Protein 1YB3 (pdb70)

Nearest PDB structures (foldseek):
  1yb3-assembly1_A  TM=1.006E+00  e=1.148E-32  Pyrococcus furiosus
  7q05-assembly1_E  TM=2.983E-01  e=1.785E+00  Comamonas sp.
  1vao-assembly1_A  TM=3.800E-01  e=8.082E+00  Penicillium simplicissimum

Sequence (163 aa):
LKEVHELLNRIWGDIFELREELKEELKGFTVEEVSEVFNAYLYIDGKWEEKYPHPAFAVKPGGEVGATPQGFYFVFAFPKEELSKEFIEDVIRAFEKLFIYGAENFLEDFYNFEHPISGDEVWDRIVNSDEEINFEVDLGFDKEEVKREIKRFIELARRYNLL

InterPro domains:
  IPR024505 Protein of unknown function DUF3201 [PF11447] (8-156)
  IPR045864 Class II Aminoacyl-tRNA synthetase/Biotinyl protein ligase (BPL) and lipoyl protein ligase (LPL) [G3DSA:3.30.930.10] (1-167)

Structure (mmCIF, N/CA/C/O backbone):
data_1YB3
#
_entry.id   1YB3
#
_cell.length_a   109.134
_cell.length_b   44.388
_cell.length_c   55.326
_cell.angle_alpha   90.00
_cell.angle_beta   118.82
_cell.angle_gamma   90.00
#
_symmetry.space_group_name_H-M   'C 1 2 1'
#
loop_
_entity.id
_entity.type
_entity.pdbx_description
1 polymer 'hypothetical protein'
2 non-polymer 'UNKNOWN ATOM OR ION'
3 water water
#
loop_
_atom_site.group_PDB
_atom_site.id
_atom_site.type_symbol
_atom_site.label_atom_id
_atom_site.label_alt_id
_atom_site.label_comp_id
_atom_site.label_asym_id
_atom_site.label_entity_id
_atom_site.label_seq_id
_atom_site.pdbx_PDB_ins_code
_atom_site.Cartn_x
_atom_site.Cartn_y
_atom_site.Cartn_z
_atom_site.occupancy
_atom_site.B_iso_or_equiv
_atom_site.auth_seq_id
_atom_site.auth_comp_id
_atom_site.auth_asym_id
_atom_site.auth_atom_id
_atom_site.pdbx_PDB_model_num
ATOM 9 N N . LEU A 1 11 ? 59.256 10.652 -4.249 1.00 65.00 3 LEU A N 1
ATOM 10 C CA . LEU A 1 11 ? 59.453 11.990 -4.822 1.00 59.60 3 LEU A CA 1
ATOM 11 C C . LEU A 1 11 ? 58.472 12.328 -5.951 1.00 56.70 3 LEU A C 1
ATOM 12 O O . LEU A 1 11 ? 57.902 13.420 -5.970 1.00 54.29 3 LEU A O 1
ATOM 17 N N . LYS A 1 12 ? 58.287 11.393 -6.884 1.00 54.19 4 LYS A N 1
ATOM 18 C CA . LYS A 1 12 ? 57.350 11.571 -7.998 1.00 52.75 4 LYS A CA 1
ATOM 19 C C . LYS A 1 12 ? 55.917 11.763 -7.482 1.00 51.59 4 LYS A C 1
ATOM 20 O O . LYS A 1 12 ? 55.192 12.644 -7.953 1.00 50.74 4 LYS A O 1
ATOM 23 N N . GLU A 1 13 ? 55.534 10.952 -6.496 1.00 49.66 5 GLU A N 1
ATOM 24 C CA . GLU A 1 13 ? 54.210 11.033 -5.875 1.00 48.74 5 GLU A CA 1
ATOM 25 C C . GLU A 1 13 ? 54.018 12.315 -5.052 1.00 45.95 5 GLU A C 1
ATOM 26 O O . GLU A 1 13 ? 52.948 12.926 -5.098 1.00 45.11 5 GLU A O 1
ATOM 28 N N . VAL A 1 14 ? 55.057 12.719 -4.317 1.00 42.05 6 VAL A N 1
ATOM 29 C CA . VAL A 1 14 ? 55.019 13.922 -3.469 1.00 38.98 6 VAL A CA 1
ATOM 30 C C . VAL A 1 14 ? 54.971 15.229 -4.291 1.00 37.54 6 VAL A C 1
ATOM 31 O O . VAL A 1 14 ? 54.250 16.180 -3.938 1.00 37.16 6 VAL A O 1
ATOM 35 N N . HIS A 1 15 ? 55.753 15.263 -5.369 1.00 30.78 7 HIS A N 1
ATOM 36 C CA . HIS A 1 15 ? 55.718 16.349 -6.347 1.00 29.89 7 HIS A CA 1
ATOM 37 C C . HIS A 1 15 ? 54.308 16.506 -6.939 1.00 27.72 7 HIS A C 1
ATOM 38 O O . HIS A 1 15 ? 53.783 17.622 -7.002 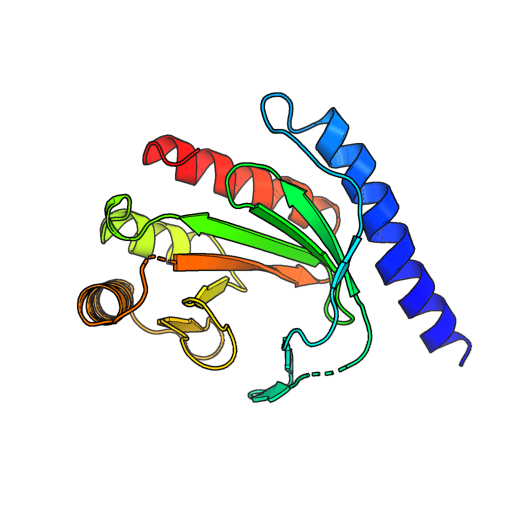1.00 26.33 7 HIS A O 1
ATOM 45 N N . GLU A 1 16 ? 53.704 15.388 -7.351 1.00 27.51 8 GLU A N 1
ATOM 46 C CA . GLU A 1 16 ? 52.328 15.364 -7.859 1.00 33.22 8 GLU A CA 1
ATOM 47 C C . GLU A 1 16 ? 51.298 15.874 -6.837 1.00 33.10 8 GLU A C 1
ATOM 48 O O . GLU A 1 16 ? 50.403 16.666 -7.181 1.00 28.61 8 GLU A O 1
ATOM 54 N N . LEU A 1 17 ? 51.442 15.449 -5.582 1.00 32.10 9 LEU A N 1
ATOM 55 C CA . LEU A 1 17 ? 50.524 15.879 -4.521 1.00 34.78 9 LEU A CA 1
ATOM 56 C C . LEU A 1 17 ? 50.633 17.387 -4.236 1.00 29.52 9 LEU A C 1
ATOM 57 O O . LEU A 1 17 ? 49.613 18.084 -4.096 1.00 25.68 9 LEU A O 1
ATOM 62 N N . LEU A 1 18 ? 51.861 17.903 -4.185 1.00 26.22 10 LEU A N 1
ATOM 63 C CA . LEU A 1 18 ? 52.084 19.339 -4.021 1.00 23.18 10 LEU A CA 1
ATOM 64 C C . LEU A 1 18 ? 51.530 20.175 -5.187 1.00 21.82 10 LEU A C 1
ATOM 65 O O . LEU A 1 18 ? 50.964 21.260 -4.971 1.00 20.57 10 LEU A O 1
ATOM 70 N N . ASN A 1 19 ? 51.697 19.683 -6.412 1.00 19.36 11 ASN A N 1
ATOM 71 C CA . ASN A 1 19 ? 51.096 20.346 -7.578 1.00 18.53 11 ASN A CA 1
ATOM 72 C C . ASN A 1 19 ? 49.564 20.323 -7.516 1.00 20.84 11 ASN A C 1
ATOM 73 O O . ASN A 1 19 ? 48.904 21.271 -7.973 1.00 19.54 11 ASN A O 1
ATOM 78 N N . ARG A 1 20 ? 49.020 19.247 -6.961 1.00 22.82 12 ARG A N 1
ATOM 79 C CA . ARG A 1 20 ? 47.562 19.111 -6.775 1.00 24.55 12 ARG A CA 1
ATOM 80 C C . ARG A 1 20 ? 47.020 20.106 -5.754 1.00 22.75 12 ARG A C 1
ATOM 81 O O . ARG A 1 20 ? 46.019 20.774 -6.021 1.00 22.78 12 ARG A O 1
ATOM 89 N N . ILE A 1 21 ? 47.675 20.216 -4.599 1.00 21.59 13 ILE A N 1
ATOM 90 C CA . ILE A 1 21 ? 47.258 21.161 -3.541 1.00 22.37 13 ILE A CA 1
ATOM 91 C C . ILE A 1 21 ? 47.210 22.600 -4.079 1.00 23.51 13 ILE A C 1
ATOM 92 O O . ILE A 1 21 ? 46.172 23.289 -3.993 1.00 22.17 13 ILE A O 1
ATOM 97 N N . TRP A 1 22 ? 48.323 23.058 -4.660 1.00 24.06 14 TRP A N 1
ATOM 98 C CA . TRP A 1 22 ? 48.370 24.426 -5.144 1.00 23.30 14 TRP A CA 1
ATOM 99 C C . TRP A 1 22 ? 47.538 24.651 -6.413 1.00 23.87 14 TRP A C 1
ATOM 100 O O . TRP A 1 22 ? 46.788 25.631 -6.485 1.00 23.00 14 TRP A O 1
ATOM 111 N N . GLY A 1 23 ? 47.619 23.728 -7.381 1.00 21.63 15 GLY A N 1
ATOM 112 C CA . GLY A 1 23 ? 46.857 23.827 -8.637 1.00 23.63 15 GLY A CA 1
ATOM 113 C C . GLY A 1 23 ? 45.355 23.855 -8.382 1.00 21.46 15 GLY A C 1
ATOM 114 O O . GLY A 1 23 ? 44.634 24.666 -8.968 1.00 23.29 15 GLY A O 1
ATOM 115 N N . ASP A 1 24 ? 44.900 23.000 -7.473 1.00 19.77 16 ASP A N 1
ATOM 116 C CA . ASP A 1 24 ? 43.476 22.936 -7.136 1.00 21.24 16 ASP A CA 1
ATOM 117 C C . ASP A 1 24 ? 42.958 24.241 -6.518 1.00 20.55 16 ASP A C 1
ATOM 118 O O . ASP A 1 24 ? 41.805 24.623 -6.783 1.00 18.85 16 ASP A O 1
ATOM 123 N N . ILE A 1 25 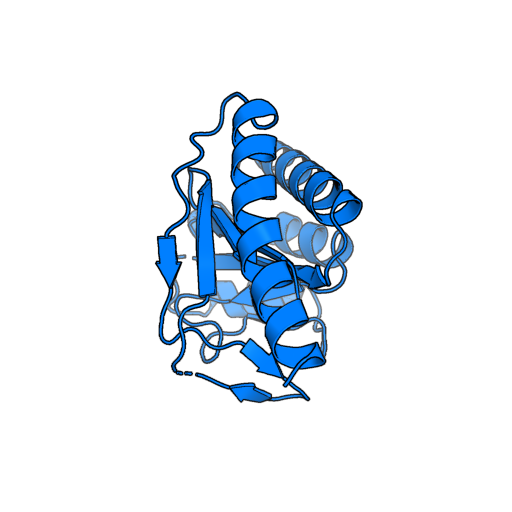? 43.753 24.891 -5.665 1.00 19.48 17 ILE A N 1
ATOM 124 C CA . ILE A 1 25 ? 43.299 26.149 -5.049 1.00 20.39 17 ILE A CA 1
ATOM 125 C C . ILE A 1 25 ? 43.339 27.338 -6.013 1.00 23.77 17 ILE A C 1
ATOM 126 O O . ILE A 1 25 ? 42.436 28.198 -6.004 1.00 22.15 17 ILE A O 1
ATOM 131 N N . PHE A 1 26 ? 44.356 27.392 -6.872 1.00 22.22 18 PHE A N 1
ATOM 132 C CA . PHE A 1 26 ? 44.354 28.444 -7.884 1.00 25.54 18 PHE A CA 1
ATOM 133 C C . PHE A 1 26 ? 43.098 28.298 -8.763 1.00 24.86 18 PHE A C 1
ATOM 134 O O . PHE A 1 26 ? 42.420 29.292 -9.065 1.00 25.10 18 PHE A O 1
ATOM 142 N N . GLU A 1 27 ? 42.758 27.055 -9.102 1.00 24.21 19 GLU A N 1
ATOM 143 C CA . GLU A 1 27 ? 41.584 26.751 -9.932 1.00 27.13 19 GLU A CA 1
ATOM 144 C C . GLU A 1 27 ? 40.289 27.104 -9.196 1.00 24.86 19 GLU A C 1
ATOM 145 O O . GLU A 1 27 ? 39.392 27.765 -9.758 1.00 25.36 19 GLU A O 1
ATOM 151 N N . LEU A 1 28 ? 40.198 26.670 -7.940 1.00 20.49 20 LEU A N 1
ATOM 152 C CA . LEU A 1 28 ? 38.979 26.876 -7.148 1.00 19.49 20 LEU A CA 1
ATOM 153 C C . LEU A 1 28 ? 38.734 28.354 -6.875 1.00 17.36 20 LEU A C 1
ATOM 154 O O . LEU A 1 28 ? 37.556 28.792 -6.844 1.00 19.41 20 LEU A O 1
ATOM 159 N N . ARG A 1 29 ? 39.808 29.126 -6.670 1.00 18.47 21 ARG A N 1
ATOM 160 C CA . ARG A 1 29 ? 39.692 30.568 -6.455 1.00 18.39 21 ARG A CA 1
ATOM 161 C C . ARG A 1 29 ? 38.999 31.227 -7.640 1.00 20.69 21 ARG A C 1
ATOM 162 O O . ARG A 1 29 ? 38.053 32.020 -7.457 1.00 19.84 21 ARG A O 1
ATOM 170 N N . GLU A 1 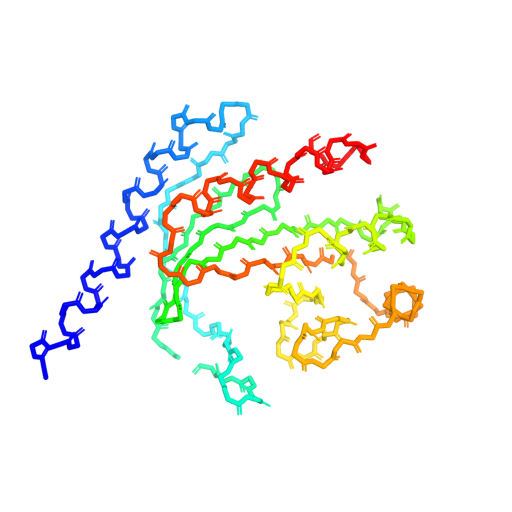30 ? 39.435 30.900 -8.855 1.00 21.71 22 GLU A N 1
ATOM 171 C CA . GLU A 1 30 ? 38.812 31.526 -10.032 1.00 23.46 22 GLU A CA 1
ATOM 172 C C . GLU A 1 30 ? 37.351 31.086 -10.184 1.00 23.87 22 GLU A C 1
ATOM 173 O O . GLU A 1 30 ? 36.466 31.903 -10.541 1.00 24.74 22 GLU A O 1
ATOM 184 N N . GLU A 1 31 ? 37.084 29.826 -9.863 1.00 20.62 23 GLU A N 1
ATOM 185 C CA . GLU A 1 31 ? 35.729 29.277 -9.956 1.00 23.10 23 GLU A CA 1
ATOM 186 C C . GLU A 1 31 ? 34.790 29.957 -8.961 1.00 22.81 23 GLU A C 1
ATOM 187 O O . GLU A 1 31 ? 33.691 30.396 -9.333 1.00 22.56 23 GLU A O 1
ATOM 193 N N . LEU A 1 32 ? 35.218 30.070 -7.705 1.00 19.60 24 LEU A N 1
ATOM 194 C CA . LEU A 1 32 ? 34.341 30.704 -6.700 1.00 18.46 24 LEU A CA 1
ATOM 195 C C . LEU A 1 32 ? 34.227 32.222 -6.89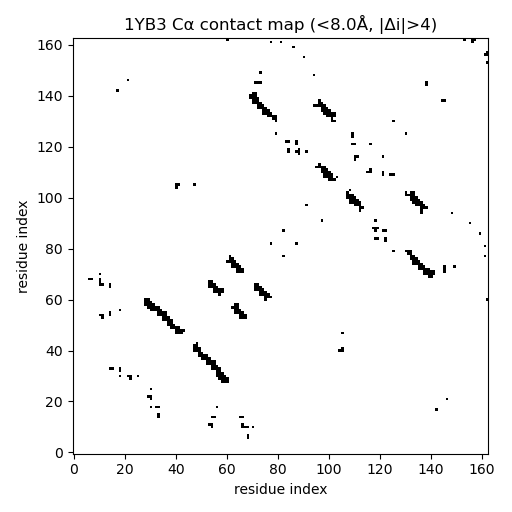5 1.00 18.76 24 LEU A C 1
ATOM 196 O O . LEU A 1 32 ? 33.204 32.825 -6.525 1.00 21.50 24 LEU A O 1
ATOM 201 N N . LYS A 1 33 ? 35.250 32.834 -7.491 1.00 19.32 25 LYS A N 1
ATOM 202 C CA . LYS A 1 33 ? 35.208 34.248 -7.840 1.00 23.19 25 LYS A CA 1
ATOM 203 C C . LYS A 1 33 ? 34.038 34.447 -8.806 1.00 23.26 25 LYS A C 1
ATOM 204 O O . LYS A 1 33 ? 33.221 35.361 -8.636 1.00 21.61 25 LYS A O 1
ATOM 210 N N . GLU A 1 34 ? 33.943 33.560 -9.796 1.00 21.48 26 GLU A N 1
ATOM 211 C CA . GLU A 1 34 ? 32.847 33.615 -10.773 1.00 27.28 26 GLU A CA 1
ATOM 212 C C . GLU A 1 34 ? 31.491 33.255 -10.161 1.00 25.70 26 GLU A C 1
ATOM 213 O O . GLU A 1 34 ? 30.487 33.917 -10.430 1.00 26.49 26 GLU A O 1
ATOM 219 N N . GLU A 1 35 ? 31.466 32.227 -9.317 1.00 23.15 27 GLU A N 1
ATOM 220 C CA . GLU A 1 35 ? 30.217 31.641 -8.859 1.00 21.68 27 GLU A CA 1
ATOM 221 C C . GLU A 1 35 ? 29.578 32.332 -7.640 1.00 23.03 27 GLU A C 1
ATOM 222 O O . GLU A 1 35 ? 28.350 32.480 -7.574 1.00 24.46 27 GLU A O 1
ATOM 228 N N . LEU A 1 36 ? 30.407 32.732 -6.678 1.00 20.25 28 LEU A N 1
ATOM 229 C CA . LEU A 1 36 ? 29.939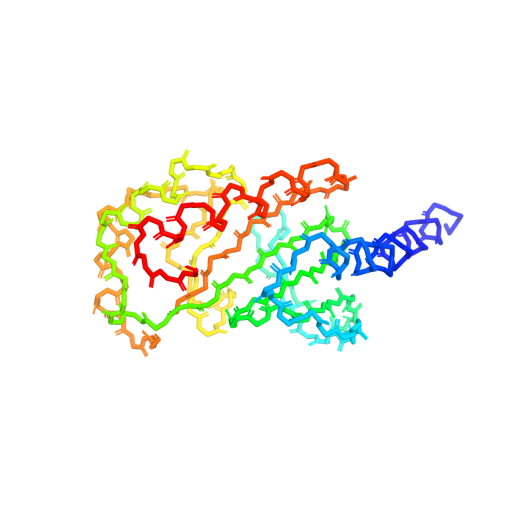 33.364 -5.430 1.00 17.72 28 LEU A CA 1
ATOM 230 C C . LEU A 1 36 ? 29.718 34.862 -5.621 1.00 20.70 28 LEU A C 1
ATOM 231 O O . LEU A 1 36 ? 30.293 35.714 -4.920 1.00 18.32 28 LEU A O 1
ATOM 236 N N . LYS A 1 37 ? 28.866 35.193 -6.586 1.00 19.10 29 LYS A N 1
ATOM 237 C CA . LYS A 1 37 ? 28.591 36.591 -6.855 1.00 20.93 29 LYS A CA 1
ATOM 238 C C . LYS A 1 37 ? 27.884 37.178 -5.632 1.00 17.07 29 LYS A C 1
ATOM 239 O O . LYS A 1 37 ? 27.034 36.521 -5.035 1.00 17.90 29 LYS A O 1
ATOM 245 N N . GLY A 1 38 ? 28.272 38.401 -5.250 1.00 18.27 30 GLY A N 1
ATOM 246 C CA . GLY A 1 38 ? 27.768 39.041 -4.036 1.00 17.38 30 GLY A CA 1
ATOM 247 C C . GLY A 1 38 ? 28.717 38.868 -2.877 1.00 19.89 30 GLY A C 1
ATOM 248 O O . GLY A 1 38 ? 28.560 39.500 -1.836 1.00 19.57 30 GLY A O 1
ATOM 249 N N . PHE A 1 39 ? 29.710 37.988 -3.062 1.00 16.51 31 PHE A N 1
ATOM 250 C CA . PHE A 1 39 ? 30.768 37.824 -2.066 1.00 15.77 31 PHE A CA 1
ATOM 251 C C . PHE A 1 39 ? 32.098 38.307 -2.626 1.00 16.88 31 PHE A C 1
ATOM 252 O O . PHE A 1 39 ? 32.421 38.046 -3.785 1.00 16.87 31 PHE A O 1
ATOM 260 N N . THR A 1 40 ? 32.863 39.024 -1.812 1.00 16.98 32 THR A N 1
ATOM 261 C CA . THR A 1 40 ? 34.183 39.478 -2.235 1.00 17.35 32 THR A CA 1
ATOM 262 C C . THR A 1 40 ? 35.196 38.352 -2.057 1.00 17.99 32 THR A C 1
ATOM 263 O O . THR A 1 40 ? 35.458 37.918 -0.931 1.00 17.90 32 THR A O 1
ATOM 267 N N . VAL A 1 41 ? 35.737 37.885 -3.172 1.00 16.13 33 VAL A N 1
ATOM 268 C CA . VAL A 1 41 ? 36.642 36.711 -3.158 1.00 17.39 33 VAL A CA 1
ATOM 269 C C . VAL A 1 41 ? 38.042 37.223 -3.456 1.00 18.41 33 VAL A C 1
ATOM 270 O O . VAL A 1 41 ? 38.299 37.735 -4.543 1.00 19.44 33 VAL A O 1
ATOM 274 N N . GLU A 1 42 ? 38.939 37.082 -2.490 1.00 18.73 34 GLU A N 1
ATOM 275 C CA . GLU A 1 42 ? 40.269 37.668 -2.612 1.00 19.19 34 GLU A CA 1
ATOM 276 C C . GLU A 1 42 ? 41.228 36.696 -3.306 1.00 21.56 34 GLU A C 1
ATOM 277 O O . GLU A 1 42 ? 40.850 35.581 -3.640 1.00 19.75 34 GLU A O 1
ATOM 283 N N . GLU A 1 43 ? 42.474 37.136 -3.518 1.00 21.22 35 GLU A N 1
ATOM 284 C CA . GLU A 1 43 ? 43.477 36.296 -4.179 1.00 23.62 35 GLU A CA 1
ATOM 285 C C . GLU A 1 43 ? 44.051 35.246 -3.233 1.00 21.54 35 GLU A C 1
ATOM 286 O O . GLU A 1 43 ? 44.027 35.402 -2.020 1.00 20.07 35 GLU A O 1
ATOM 296 N N . VAL A 1 44 ? 44.612 34.192 -3.808 1.00 21.50 36 VAL A N 1
ATOM 297 C CA . VAL A 1 44 ? 45.271 33.153 -3.028 1.00 19.81 36 VAL A CA 1
ATOM 298 C C . VAL A 1 44 ? 46.510 33.735 -2.350 1.00 22.86 36 VAL A C 1
ATOM 299 O O . VAL A 1 44 ? 47.271 34.482 -2.978 1.00 24.45 36 VAL A O 1
ATOM 303 N N . SER A 1 45 ? 46.683 33.412 -1.073 1.00 20.90 37 SER A N 1
ATOM 304 C CA . SER A 1 45 ? 47.890 33.789 -0.355 1.00 24.51 37 SER A CA 1
ATOM 305 C C . SER A 1 45 ? 48.440 32.567 0.381 1.00 25.33 37 SER A C 1
ATOM 306 O O . SER A 1 45 ? 47.821 31.495 0.376 1.00 23.75 37 SER A O 1
ATOM 309 N N . GLU A 1 46 ? 49.614 32.714 0.991 1.00 24.38 38 GLU A N 1
ATOM 310 C CA . GLU A 1 46 ? 50.236 31.595 1.686 1.00 25.35 38 GLU A CA 1
ATOM 311 C C . GLU A 1 46 ? 50.102 31.749 3.186 1.00 25.73 38 GLU A C 1
ATOM 312 O O . GLU A 1 46 ? 50.415 32.803 3.746 1.00 27.97 38 GLU A O 1
ATOM 318 N N . VAL A 1 47 ? 49.607 30.705 3.831 1.00 20.80 39 VAL A N 1
ATOM 319 C CA . VAL A 1 47 ? 49.408 30.707 5.259 1.00 22.44 39 VAL A CA 1
ATOM 320 C C . VAL A 1 47 ? 50.444 29.777 5.894 1.00 22.70 39 VAL A C 1
ATOM 321 O O . VAL A 1 47 ? 50.495 28.604 5.562 1.00 22.12 39 VAL A O 1
ATOM 325 N N . PHE A 1 48 ? 51.268 30.322 6.799 1.00 25.14 40 PHE A N 1
ATOM 326 C CA . PHE A 1 48 ? 52.274 29.543 7.530 1.00 23.84 40 PHE A CA 1
ATOM 327 C C . PHE A 1 48 ? 51.837 29.313 8.977 1.00 23.61 40 PHE A C 1
ATOM 328 O O . PHE A 1 48 ? 51.103 30.128 9.544 1.00 26.36 40 PHE A O 1
ATOM 336 N N . ASN A 1 49 ? 52.311 28.213 9.576 1.00 24.14 41 ASN A N 1
ATOM 337 C CA . ASN A 1 49 ? 52.189 27.952 11.028 1.00 26.16 41 ASN A CA 1
ATOM 338 C C . ASN A 1 49 ? 50.792 27.583 11.535 1.00 26.49 41 ASN A C 1
ATOM 339 O O . ASN A 1 49 ? 50.526 27.585 12.744 1.00 28.02 41 ASN A O 1
ATOM 344 N N . ALA A 1 50 ? 49.918 27.239 10.601 1.00 23.96 42 ALA A N 1
ATOM 345 C CA . ALA A 1 50 ? 48.589 26.744 10.919 1.00 25.62 42 ALA A CA 1
ATOM 346 C C . ALA A 1 50 ? 48.679 25.288 11.385 1.00 24.76 42 ALA A C 1
ATOM 347 O O . ALA A 1 50 ? 49.600 24.557 10.979 1.00 26.79 42 ALA A O 1
ATOM 349 N N . TYR A 1 51 ? 47.735 24.845 12.220 1.00 21.66 43 TYR A N 1
ATOM 350 C CA . TYR A 1 51 ? 47.739 23.469 12.684 1.00 20.30 43 TYR A CA 1
ATOM 351 C C . TYR A 1 51 ? 46.716 22.659 11.890 1.00 22.49 43 TYR A C 1
ATOM 352 O O . TYR A 1 51 ? 45.694 23.209 11.439 1.00 23.92 43 TYR A O 1
ATOM 361 N N . LEU A 1 52 ? 46.962 21.362 11.743 1.00 24.56 44 LEU A N 1
ATOM 362 C CA . LEU A 1 52 ? 45.911 20.468 11.270 1.00 29.41 44 LEU A CA 1
ATOM 363 C C . LEU A 1 52 ? 45.800 19.242 12.162 1.00 29.96 44 LEU A C 1
ATOM 364 O O . LEU A 1 52 ? 46.749 18.867 12.861 1.00 31.34 44 LEU A O 1
ATOM 369 N N . TYR A 1 53 ? 44.615 18.650 12.161 1.00 31.24 45 TYR A N 1
ATOM 370 C CA . TYR A 1 53 ? 44.316 17.524 13.005 1.00 28.71 45 TYR A CA 1
ATOM 371 C C . TYR A 1 53 ? 44.664 16.242 12.258 1.00 30.67 45 TYR A C 1
ATOM 372 O O . TYR A 1 53 ? 43.906 15.796 11.386 1.00 27.06 45 TYR A O 1
ATOM 381 N N . ILE A 1 54 ? 45.819 15.664 12.593 1.00 33.03 46 ILE A N 1
ATOM 382 C CA . ILE A 1 54 ? 46.269 14.404 11.969 1.00 37.78 46 ILE A CA 1
ATOM 383 C C . ILE A 1 54 ? 46.339 13.290 12.990 1.00 41.06 46 ILE A C 1
ATOM 384 O O . ILE A 1 54 ? 46.984 13.438 14.039 1.00 40.33 46 ILE A O 1
ATOM 389 N N . ASP A 1 55 ? 45.683 12.173 12.666 1.00 43.91 47 ASP A N 1
ATOM 390 C CA . ASP A 1 55 ? 45.703 10.960 13.492 1.00 46.08 47 ASP A CA 1
ATOM 391 C C . ASP A 1 55 ? 45.501 11.250 14.988 1.00 44.71 47 ASP A C 1
ATOM 392 O O . ASP A 1 55 ? 46.269 10.785 15.839 1.00 44.26 47 ASP A O 1
ATOM 397 N N . GLY A 1 56 ? 44.473 12.045 15.285 1.00 42.93 48 GLY A N 1
ATOM 398 C CA . GLY A 1 56 ? 44.037 12.301 16.657 1.00 41.55 48 GLY A CA 1
ATOM 399 C C . GLY A 1 56 ? 44.786 13.387 17.406 1.00 40.88 48 GLY A C 1
ATOM 400 O O . GLY A 1 56 ? 44.609 13.540 18.613 1.00 39.58 48 GLY A O 1
ATOM 401 N N . LYS A 1 57 ? 45.618 14.148 16.694 1.00 39.48 49 LYS A N 1
ATOM 402 C CA . LYS A 1 57 ? 46.426 15.194 17.315 1.00 38.29 49 LYS A CA 1
ATOM 403 C C . LYS A 1 57 ? 46.580 16.414 16.402 1.00 36.20 49 LYS A C 1
ATOM 404 O O . LYS A 1 57 ? 46.737 16.274 15.186 1.00 36.35 49 LYS A O 1
ATOM 407 N N . TRP A 1 58 ? 46.523 17.605 17.000 1.00 33.93 50 TRP A N 1
ATOM 408 C CA . TRP A 1 58 ? 46.830 18.840 16.297 1.00 31.31 50 TRP A CA 1
ATOM 409 C C . TRP A 1 58 ? 48.341 18.952 16.102 1.00 30.64 50 TRP A C 1
ATOM 410 O O . TRP A 1 58 ? 49.109 18.806 17.064 1.00 30.55 50 TRP A O 1
ATOM 421 N N . GLU A 1 59 ? 48.757 19.190 14.855 1.00 29.74 51 GLU A N 1
ATOM 422 C CA . GLU A 1 59 ? 50.173 19.288 14.487 1.00 27.50 51 GLU A CA 1
ATOM 423 C C . GLU A 1 59 ? 50.427 20.543 13.674 1.00 26.69 51 GLU A C 1
ATOM 424 O O . GLU A 1 59 ? 49.676 20.832 12.738 1.00 27.39 51 GLU A O 1
ATOM 430 N N . GLU A 1 60 ? 51.491 21.280 14.002 1.00 23.04 52 GLU A N 1
ATOM 431 C CA . GLU A 1 60 ? 51.786 22.517 13.288 1.00 22.13 52 GLU A CA 1
ATOM 432 C C . GLU A 1 60 ? 52.412 22.289 11.922 1.00 23.29 52 GLU A C 1
ATOM 433 O O . GLU A 1 60 ? 53.328 21.489 11.774 1.00 23.07 52 GLU A O 1
ATOM 447 N N . LYS A 1 62 ? 54.734 24.013 9.640 1.00 24.22 54 LYS A N 1
ATOM 448 C CA . LYS A 1 62 ? 55.683 25.125 9.499 1.00 26.05 54 LYS A CA 1
ATOM 449 C C . LYS A 1 62 ? 55.845 25.536 8.021 1.00 25.90 54 LYS A C 1
ATOM 450 O O . LYS A 1 62 ? 56.397 26.601 7.702 1.00 31.10 54 LYS A O 1
ATOM 456 N N . TYR A 1 63 ? 55.374 24.677 7.123 1.00 22.79 55 TYR A N 1
ATOM 457 C CA . TYR A 1 63 ? 55.296 24.975 5.706 1.00 15.95 55 TYR A CA 1
ATOM 458 C C . TYR A 1 63 ? 53.998 25.761 5.350 1.00 18.20 55 TYR A C 1
ATOM 459 O O . TYR A 1 63 ? 53.039 25.706 6.102 1.00 22.62 55 TYR A O 1
ATOM 468 N N . PRO A 1 64 ? 54.007 26.496 4.224 1.00 20.24 56 PRO A N 1
ATOM 469 C CA . PRO A 1 64 ? 52.820 27.270 3.848 1.00 17.82 56 PRO A CA 1
ATOM 470 C C . PRO A 1 64 ? 51.786 26.365 3.202 1.00 19.44 56 PRO A C 1
ATOM 471 O O . PRO A 1 64 ? 52.107 25.323 2.638 1.00 19.83 56 PRO A O 1
ATOM 475 N N . HIS A 1 65 ? 50.528 26.767 3.283 1.00 18.86 57 HIS A N 1
ATOM 476 C CA . HIS A 1 65 ? 49.520 26.140 2.465 1.00 17.77 57 HIS A CA 1
ATOM 477 C C . HIS A 1 65 ? 48.680 27.267 1.856 1.00 18.05 57 HIS A C 1
ATOM 478 O O . HIS A 1 65 ? 48.651 28.366 2.438 1.00 18.05 57 HIS A O 1
ATOM 485 N N . PRO A 1 66 ? 48.030 27.005 0.692 1.00 18.84 58 PRO A N 1
ATOM 486 C CA . PRO A 1 66 ? 47.278 28.078 0.001 1.00 19.69 58 PRO A CA 1
ATOM 487 C C . PRO A 1 66 ? 45.875 28.311 0.585 1.00 21.58 58 PRO A C 1
ATOM 488 O O . PRO A 1 66 ? 45.208 27.366 0.997 1.00 19.88 58 PRO A O 1
ATOM 492 N N . ALA A 1 67 ? 45.455 29.575 0.641 1.00 18.07 59 ALA A N 1
ATOM 493 C CA . ALA A 1 67 ? 44.086 29.896 1.074 1.00 17.40 59 ALA A CA 1
ATOM 494 C C . ALA A 1 67 ? 43.694 31.235 0.488 1.00 18.56 59 ALA A C 1
ATOM 495 O O . ALA A 1 67 ? 44.548 32.076 0.226 1.00 19.12 59 ALA A O 1
ATOM 497 N N . PHE A 1 68 ? 42.392 31.452 0.308 1.00 16.61 60 PHE A N 1
ATOM 498 C CA . PHE A 1 68 ? 41.904 32.764 -0.154 1.00 16.12 60 PHE A CA 1
ATOM 499 C C . PHE A 1 68 ? 40.687 33.175 0.660 1.00 17.97 60 PHE A C 1
ATOM 500 O O . PHE A 1 68 ? 39.858 32.328 0.997 1.00 16.70 60 PHE A O 1
ATOM 508 N N . ALA A 1 69 ? 40.613 34.467 0.993 1.00 15.63 61 ALA A N 1
ATOM 509 C CA . ALA A 1 69 ? 39.485 35.032 1.749 1.00 16.73 61 ALA A CA 1
ATOM 510 C C . ALA A 1 69 ? 38.208 35.113 0.915 1.00 15.45 61 ALA A C 1
ATOM 511 O O . ALA A 1 69 ? 38.245 35.397 -0.304 1.00 16.34 61 ALA A O 1
ATOM 513 N N . VAL A 1 70 ? 37.089 34.863 1.593 1.00 15.17 62 VAL A N 1
ATOM 514 C CA . VAL A 1 70 ? 35.741 35.109 1.071 1.00 15.87 62 VAL A CA 1
ATOM 515 C C . VAL A 1 70 ? 35.047 35.951 2.143 1.00 16.16 62 VAL A C 1
ATOM 516 O O . VAL A 1 70 ? 34.765 35.470 3.218 1.00 17.50 62 VAL A O 1
ATOM 520 N N . LYS A 1 71 ? 34.827 37.227 1.853 1.00 18.57 63 LYS A N 1
ATOM 521 C CA . LYS A 1 71 ? 34.275 38.147 2.855 1.00 16.94 63 LYS A CA 1
ATOM 522 C C . LYS A 1 71 ? 32.758 37.971 2.934 1.00 15.36 63 LYS A C 1
ATOM 523 O O . LYS A 1 71 ? 32.124 37.709 1.922 1.00 17.48 63 LYS A O 1
ATOM 529 N N . PRO A 1 72 ? 32.171 38.107 4.136 1.00 17.22 64 PRO A N 1
ATOM 530 C CA . PRO A 1 72 ? 32.798 38.432 5.405 1.00 18.89 64 PRO A CA 1
ATOM 531 C C . PRO A 1 72 ? 33.182 37.184 6.200 1.00 17.49 64 PRO A C 1
ATOM 532 O O . PRO A 1 72 ? 32.363 36.268 6.387 1.00 18.88 64 PRO A O 1
ATOM 536 N N . GLY A 1 73 ? 34.435 37.147 6.660 1.00 18.17 65 GLY A N 1
ATOM 537 C CA . GLY A 1 73 ? 34.831 36.175 7.684 1.00 17.65 65 GLY A CA 1
ATOM 538 C C . GLY A 1 73 ? 35.133 34.775 7.192 1.00 16.00 65 GLY A C 1
ATOM 539 O O . GLY A 1 73 ? 35.325 33.847 7.998 1.00 19.35 65 GLY A O 1
ATOM 540 N N . GLY A 1 74 ? 35.238 34.624 5.871 1.00 18.17 66 GLY A N 1
ATOM 541 C CA . GLY A 1 74 ? 35.475 33.309 5.273 1.00 15.91 66 GLY A CA 1
ATOM 542 C C . GLY A 1 74 ? 36.883 33.107 4.709 1.00 17.33 66 GLY A C 1
ATOM 543 O O . GLY A 1 74 ? 37.559 34.084 4.349 1.00 17.88 66 GLY A O 1
ATOM 544 N N . GLU A 1 75 ? 37.294 31.834 4.652 1.00 17.79 67 GLU A N 1
ATOM 545 C CA . GLU A 1 75 ? 38.551 31.385 4.020 1.00 15.50 67 GLU A CA 1
ATOM 546 C C . GLU A 1 75 ? 38.305 30.042 3.359 1.00 14.73 67 GLU A C 1
ATOM 547 O O . GLU A 1 75 ? 37.637 29.179 3.928 1.00 16.25 67 GLU A O 1
ATOM 558 N N . VAL A 1 76 ? 38.844 29.864 2.153 1.00 13.07 68 VAL A N 1
ATOM 559 C CA . VAL A 1 76 ? 38.821 28.560 1.494 1.00 12.57 68 VAL A CA 1
ATOM 560 C C . VAL A 1 76 ? 40.274 28.213 1.184 1.00 14.46 68 VAL A C 1
ATOM 561 O O . VAL A 1 76 ? 41.031 29.064 0.721 1.00 15.90 68 VAL A O 1
ATOM 565 N N . GLY A 1 77 ? 40.653 26.967 1.411 1.00 14.58 69 GLY A N 1
ATOM 566 C CA . GLY A 1 77 ? 42.074 26.592 1.156 1.00 16.54 69 GLY A CA 1
ATOM 567 C C . GLY A 1 77 ? 42.287 25.103 1.007 1.00 17.61 69 GLY A C 1
ATOM 568 O O . GLY A 1 77 ? 41.327 24.326 0.907 1.00 15.07 69 GLY A O 1
ATOM 569 N N . ALA A 1 78 ? 43.554 24.693 0.963 1.00 16.49 70 ALA A N 1
ATOM 570 C CA . ALA A 1 78 ? 43.859 23.264 0.903 1.00 16.41 70 ALA A CA 1
ATOM 571 C C . ALA A 1 78 ? 45.092 23.026 1.730 1.00 17.29 70 ALA A C 1
ATOM 572 O O . ALA A 1 78 ? 45.965 23.914 1.840 1.00 18.80 70 ALA A O 1
ATOM 574 N N . THR A 1 79 ? 45.133 21.850 2.339 1.00 17.28 71 THR A N 1
ATOM 575 C CA . THR A 1 79 ? 46.320 21.358 3.056 1.00 17.88 71 THR A CA 1
ATOM 576 C C . THR A 1 79 ? 46.580 19.964 2.469 1.00 18.05 71 THR A C 1
ATOM 577 O O . THR A 1 79 ? 45.843 19.496 1.606 1.00 17.18 71 THR A O 1
ATOM 581 N N . PRO A 1 80 ? 47.637 19.270 2.932 1.00 19.28 72 PRO A N 1
ATOM 582 C CA . PRO A 1 80 ? 47.821 17.903 2.417 1.00 19.89 72 PRO A CA 1
ATOM 583 C C . PRO A 1 80 ? 46.625 16.954 2.647 1.00 19.75 72 PRO A C 1
ATOM 584 O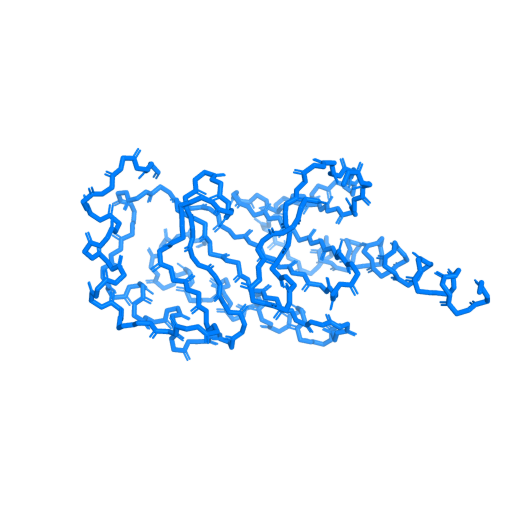 O . PRO A 1 80 ? 46.544 15.889 2.018 1.00 21.20 72 PRO A O 1
ATOM 588 N N . GLN A 1 81 ? 45.710 17.344 3.534 1.00 18.63 73 GLN A N 1
ATOM 589 C CA . GLN A 1 81 ? 44.466 16.565 3.770 1.00 22.59 73 GLN A 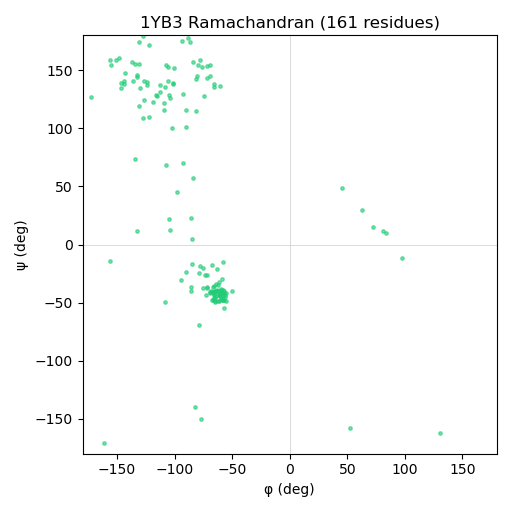CA 1
ATOM 590 C C . GLN A 1 81 ? 43.403 16.785 2.696 1.00 22.31 73 GLN A C 1
ATOM 591 O O . GLN A 1 81 ? 42.525 15.922 2.476 1.00 22.80 73 GLN A O 1
ATOM 597 N N . GLY A 1 82 ? 43.477 17.935 2.035 1.00 18.26 74 GLY A N 1
ATOM 598 C CA . GLY A 1 82 ? 42.475 18.315 1.027 1.00 20.46 74 GLY A CA 1
ATOM 599 C C . GLY A 1 82 ? 41.922 19.715 1.229 1.00 19.27 74 GLY A C 1
ATOM 600 O O . GLY A 1 82 ? 42.519 20.539 1.927 1.00 17.93 74 GLY A O 1
ATOM 601 N N . PHE A 1 83 ? 40.772 19.980 0.594 1.00 18.00 75 PHE A N 1
ATOM 602 C CA . PHE A 1 83 ? 40.117 21.277 0.684 1.00 16.47 75 PHE A CA 1
ATOM 603 C C . PHE A 1 83 ? 39.481 21.508 2.068 1.00 14.32 75 PHE A C 1
ATOM 604 O O . PHE A 1 83 ? 39.051 20.561 2.754 1.00 14.58 75 PHE A O 1
ATOM 612 N N . TYR A 1 84 ? 39.360 22.775 2.437 1.00 13.64 76 TYR A N 1
ATOM 613 C CA . TYR A 1 84 ? 38.531 23.167 3.572 1.00 13.80 76 TYR A CA 1
ATOM 614 C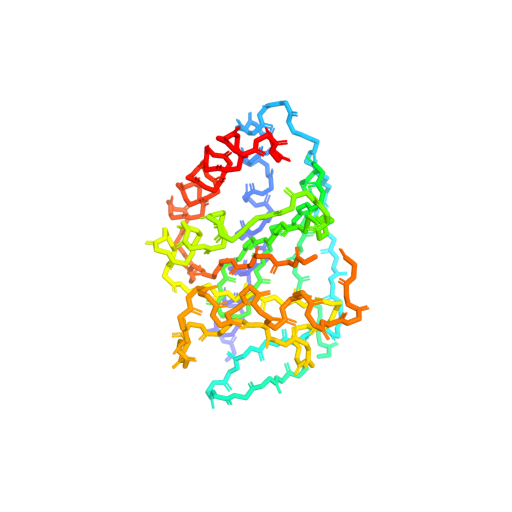 C . TYR A 1 84 ? 37.945 24.552 3.307 1.00 14.51 76 TYR A C 1
ATOM 615 O O . TYR A 1 84 ? 38.436 25.302 2.455 1.00 14.68 76 TYR A O 1
ATOM 624 N N . PHE A 1 85 ? 36.875 24.879 4.025 1.00 13.59 77 PHE A N 1
ATOM 625 C CA . PHE A 1 85 ? 36.478 26.266 4.147 1.00 13.78 77 PHE A CA 1
ATOM 626 C C . PHE A 1 85 ? 36.108 26.513 5.592 1.00 12.66 77 PHE A C 1
ATOM 627 O O . PHE A 1 85 ? 35.810 25.581 6.346 1.00 14.65 77 PHE A O 1
ATOM 635 N N . VAL A 1 86 ? 36.182 27.777 5.977 1.00 15.11 78 VAL A N 1
ATOM 636 C CA . VAL A 1 86 ? 35.868 28.173 7.346 1.00 15.20 78 VAL A CA 1
ATOM 637 C C . VAL A 1 86 ? 35.234 29.549 7.324 1.00 17.18 78 VAL A C 1
ATOM 638 O O . VAL A 1 86 ? 35.678 30.415 6.562 1.00 15.17 78 VAL A O 1
ATOM 642 N N . PHE A 1 87 ? 34.194 29.753 8.144 1.00 16.00 79 PHE A N 1
ATOM 643 C CA . PHE A 1 87 ? 33.630 31.082 8.340 1.00 16.10 79 PHE A CA 1
ATOM 644 C C . PHE A 1 87 ? 33.640 31.414 9.813 1.00 15.25 79 PHE A C 1
ATOM 645 O O . PHE A 1 87 ? 33.337 30.545 10.637 1.00 17.99 79 PHE A O 1
ATOM 653 N N . ALA A 1 88 ? 33.963 32.670 10.113 1.00 17.40 80 ALA A N 1
ATOM 654 C CA . ALA A 1 88 ? 33.997 33.178 11.487 1.00 18.63 80 ALA A CA 1
ATOM 655 C C . ALA A 1 88 ? 32.821 34.110 11.682 1.00 19.94 80 ALA A C 1
ATOM 656 O O . ALA A 1 88 ? 32.567 34.983 10.827 1.00 19.84 80 ALA A O 1
ATOM 658 N N . PHE A 1 89 ? 32.137 33.971 12.818 1.00 19.15 81 PHE A N 1
ATOM 659 C CA . PHE A 1 89 ? 31.027 34.853 13.163 1.00 18.97 81 PHE A CA 1
ATOM 660 C C . PHE A 1 89 ? 31.172 35.345 14.613 1.00 22.90 81 PHE A C 1
ATOM 661 O O . PHE A 1 89 ? 31.626 34.572 15.474 1.00 22.36 81 PHE A O 1
ATOM 669 N N . PRO A 1 90 ? 30.783 36.614 14.884 1.00 26.28 82 PRO A N 1
ATOM 670 C CA . PRO A 1 90 ? 30.766 37.072 16.280 1.00 26.62 82 PRO A CA 1
ATOM 671 C C . PRO A 1 90 ? 29.801 36.238 17.126 1.00 26.15 82 PRO A C 1
ATOM 672 O O . PRO A 1 90 ? 28.688 35.935 16.707 1.00 24.58 82 PRO A O 1
ATOM 676 N N . LYS A 1 91 ? 30.243 35.873 18.328 1.00 27.69 83 LYS A N 1
ATOM 677 C CA . LYS A 1 91 ? 29.459 35.051 19.242 1.00 29.46 83 LYS A CA 1
ATOM 678 C C . LYS A 1 91 ? 28.028 35.587 19.439 1.00 29.42 83 LYS A C 1
ATOM 679 O O . LYS A 1 91 ? 27.074 34.811 19.487 1.00 29.47 83 LYS A O 1
ATOM 685 N N . GLU A 1 92 ? 27.882 36.907 19.541 1.00 32.69 84 GLU A N 1
ATOM 686 C CA . GLU A 1 92 ? 26.571 37.516 19.839 1.00 34.07 84 GLU A CA 1
ATOM 687 C C . GLU A 1 92 ? 25.550 37.346 18.709 1.00 32.80 84 GLU A C 1
ATOM 688 O O . GLU A 1 92 ? 24.353 37.504 18.928 1.00 33.45 84 GLU A O 1
ATOM 694 N N . GLU A 1 93 ? 26.033 37.018 17.509 1.00 32.40 85 GLU A N 1
ATOM 695 C CA . GLU A 1 93 ? 25.163 36.751 16.359 1.00 32.42 85 GLU A CA 1
ATOM 696 C C . GLU A 1 93 ? 24.669 35.309 16.320 1.00 29.37 85 GLU A C 1
ATOM 697 O O . GLU A 1 93 ? 23.721 34.984 15.604 1.00 27.72 85 GLU A O 1
ATOM 703 N N . LEU A 1 94 ? 25.328 34.435 17.073 1.00 26.38 86 LEU A N 1
ATOM 704 C CA . LEU A 1 94 ? 24.996 33.022 17.041 1.00 25.62 86 LEU A CA 1
ATOM 705 C C . LEU A 1 94 ? 23.873 32.650 18.005 1.00 29.32 86 LEU A C 1
ATOM 706 O O . LEU A 1 94 ? 23.390 33.484 18.780 1.00 30.12 86 LEU A O 1
ATOM 711 N N . SER A 1 95 ? 23.452 31.393 17.933 1.00 29.98 87 SER A N 1
ATOM 712 C CA . SER A 1 95 ? 22.372 30.896 18.761 1.00 32.23 87 SER A CA 1
ATOM 713 C C . SER A 1 95 ? 22.547 29.399 18.879 1.00 32.59 87 SER A C 1
ATOM 714 O O . SER A 1 95 ? 23.216 28.783 18.037 1.00 28.97 87 SER A O 1
ATOM 717 N N . LYS A 1 96 ? 21.943 28.815 19.915 1.00 32.50 88 LYS A N 1
ATOM 718 C CA . LYS A 1 96 ? 21.980 27.378 20.125 1.00 33.32 88 LYS A CA 1
ATOM 719 C C . LYS A 1 96 ? 21.470 26.626 18.891 1.00 30.19 88 LYS A C 1
ATOM 720 O O . LYS A 1 96 ? 22.063 25.619 18.491 1.00 29.85 88 LYS A O 1
ATOM 726 N N . GLU A 1 97 ? 20.394 27.128 18.280 1.00 31.07 89 GLU A N 1
ATOM 727 C CA . GLU A 1 97 ? 19.797 26.449 17.118 1.00 30.03 89 GLU A CA 1
ATOM 728 C C . GLU A 1 97 ? 20.723 26.421 15.899 1.00 27.06 89 GLU A C 1
ATOM 729 O O . GLU A 1 97 ? 20.800 25.408 15.205 1.00 27.13 89 GLU A O 1
ATOM 737 N N . PHE A 1 98 ? 21.428 27.527 15.645 1.00 24.20 90 PHE A N 1
ATOM 738 C CA . PHE A 1 98 ? 22.410 27.529 14.547 1.00 24.02 90 PHE A CA 1
ATOM 739 C C . PHE A 1 98 ? 23.480 26.457 14.787 1.00 24.74 90 PHE A C 1
ATOM 740 O O . PHE A 1 98 ? 23.787 25.671 13.900 1.00 21.90 90 PHE A O 1
ATOM 748 N N . ILE A 1 99 ? 24.015 26.418 16.003 1.00 23.33 91 ILE A N 1
ATOM 749 C CA . ILE A 1 99 ? 25.007 25.413 16.387 1.00 26.25 91 ILE A CA 1
ATOM 750 C C . ILE A 1 99 ? 24.494 23.981 16.149 1.00 25.95 91 ILE A C 1
ATOM 751 O O . ILE A 1 99 ? 25.192 23.159 15.542 1.00 26.45 91 ILE A O 1
ATOM 756 N N . GLU A 1 100 ? 23.272 23.693 16.619 1.00 27.60 92 GLU A N 1
ATOM 757 C CA . GLU A 1 100 ? 22.645 22.373 16.405 1.00 29.46 92 GLU A CA 1
ATOM 758 C C . GLU A 1 100 ? 22.513 22.022 14.909 1.00 27.17 92 GLU A C 1
ATOM 759 O O . GLU A 1 100 ? 22.817 20.893 14.485 1.00 26.72 92 GLU A O 1
ATOM 769 N N . ASP A 1 101 ? 22.072 22.999 14.119 1.00 21.70 93 ASP A N 1
ATOM 770 C CA . ASP A 1 101 ? 21.877 22.826 12.676 1.00 22.30 93 ASP A CA 1
ATOM 771 C C . ASP A 1 101 ? 23.186 22.588 11.928 1.00 21.49 93 ASP A C 1
ATOM 772 O O . ASP A 1 101 ? 23.265 21.719 11.036 1.00 21.59 93 ASP A O 1
ATOM 777 N N . VAL A 1 102 ? 24.217 23.356 12.265 1.00 19.80 94 VAL A N 1
ATOM 778 C CA . VAL A 1 102 ? 25.494 23.183 11.571 1.00 18.16 94 VAL A CA 1
ATOM 779 C C . VAL A 1 102 ? 26.112 21.791 11.864 1.00 18.18 94 VAL A C 1
ATOM 780 O O . VAL A 1 102 ? 26.619 21.134 10.971 1.00 19.56 94 VAL A O 1
ATOM 787 N N . ILE A 1 103 ? 26.006 21.336 13.110 1.00 20.72 95 ILE A N 1
ATOM 788 C CA . ILE A 1 103 ? 26.498 20.017 13.481 1.00 21.50 95 ILE A CA 1
ATOM 789 C C . ILE A 1 103 ? 25.808 18.902 12.673 1.00 21.75 95 ILE A C 1
ATOM 790 O O . ILE A 1 103 ? 26.453 17.932 12.256 1.00 22.65 95 ILE A O 1
ATOM 795 N N . ARG A 1 104 ? 24.508 19.058 12.431 1.00 21.26 96 ARG A N 1
ATOM 796 C CA . ARG A 1 104 ? 23.756 18.056 11.662 1.00 23.35 96 ARG A CA 1
ATOM 797 C C . ARG A 1 104 ? 23.990 18.150 10.158 1.00 23.03 96 ARG A C 1
ATOM 798 O O . ARG A 1 104 ? 23.739 17.183 9.440 1.00 20.60 96 ARG A O 1
ATOM 802 N N . ALA A 1 105 ? 24.500 19.299 9.699 1.00 21.25 97 ALA A N 1
ATOM 803 C CA . ALA A 1 105 ? 24.586 19.615 8.265 1.00 19.27 97 ALA A CA 1
ATOM 804 C C . ALA A 1 105 ? 25.879 19.177 7.570 1.00 18.92 97 ALA A C 1
ATOM 805 O O . ALA A 1 105 ? 25.906 19.037 6.336 1.00 18.30 97 ALA A O 1
ATOM 807 N N . PHE A 1 106 ? 26.959 19.019 8.341 1.00 18.10 98 PHE A N 1
ATOM 808 C CA . PHE A 1 106 ? 28.291 18.750 7.765 1.00 18.37 98 PHE A CA 1
ATOM 809 C C . PHE A 1 106 ? 29.000 17.604 8.452 1.00 17.36 98 PHE A C 1
ATOM 810 O O . PHE A 1 106 ? 28.837 17.404 9.661 1.00 18.68 98 PHE A O 1
ATOM 818 N N . GLU A 1 107 ? 29.769 16.852 7.670 1.00 17.70 99 GLU A N 1
ATOM 819 C CA . GLU A 1 107 ? 30.462 15.667 8.173 1.00 19.97 99 GLU A CA 1
ATOM 820 C C . GLU A 1 107 ? 31.748 15.999 8.955 1.00 19.70 99 GLU A C 1
ATOM 821 O O . GLU A 1 107 ? 31.774 15.833 10.170 1.00 20.63 99 GLU A O 1
ATOM 827 N N . LYS A 1 108 ? 32.786 16.495 8.262 1.00 19.16 100 LYS A N 1
ATOM 828 C CA . LYS A 1 108 ? 34.101 16.749 8.889 1.00 19.81 100 LYS A CA 1
ATOM 829 C C . LYS A 1 108 ? 34.163 18.183 9.378 1.00 19.74 100 LYS A C 1
ATOM 830 O O . LYS A 1 108 ? 34.876 19.019 8.799 1.00 19.93 100 LYS A O 1
ATOM 836 N N . LEU A 1 109 ? 33.391 18.449 10.428 1.00 19.21 101 LEU A N 1
ATOM 837 C CA . LEU A 1 109 ? 33.220 19.778 11.002 1.00 19.07 101 LEU A CA 1
ATOM 838 C C . LEU A 1 109 ? 34.034 19.979 12.265 1.00 21.88 101 LEU A C 1
ATOM 839 O O . LEU A 1 109 ? 34.091 19.103 13.135 1.00 20.25 101 LEU A O 1
ATOM 844 N N . PHE A 1 110 ? 34.625 21.159 12.362 1.00 19.41 102 PHE A N 1
ATOM 845 C CA . PHE A 1 110 ? 35.275 21.640 13.583 1.00 18.33 102 PHE A CA 1
ATOM 846 C C . PHE A 1 110 ? 34.688 23.003 13.932 1.00 18.36 102 PHE A C 1
ATOM 847 O O . PHE A 1 110 ? 34.462 23.841 13.055 1.00 19.94 102 PHE A O 1
ATOM 855 N N . ILE A 1 111 ? 34.471 23.246 15.224 1.00 18.28 103 ILE A N 1
ATOM 856 C CA . ILE A 1 111 ? 34.050 24.570 15.672 1.00 17.45 103 ILE A CA 1
ATOM 857 C C . ILE A 1 111 ? 35.032 24.983 16.760 1.00 19.62 103 ILE A C 1
ATOM 858 O O . ILE A 1 111 ? 35.218 24.238 17.725 1.00 22.33 103 ILE A O 1
ATOM 863 N N . TYR A 1 112 ? 35.651 26.136 16.574 1.00 18.28 104 TYR A N 1
ATOM 864 C CA . TYR A 1 112 ? 36.776 26.551 17.432 1.00 18.86 104 TYR A CA 1
ATOM 865 C C . TYR A 1 112 ? 36.875 28.053 17.551 1.00 22.99 104 TYR A C 1
ATOM 866 O O . TYR A 1 112 ? 36.347 28.770 16.722 1.00 21.27 104 TYR A O 1
ATOM 875 N N . GLY A 1 113 ? 37.543 28.534 18.606 1.00 20.35 105 GLY A N 1
ATOM 876 C CA . GLY A 1 113 ? 37.785 29.968 18.778 1.00 23.37 105 GLY A CA 1
ATOM 877 C C . GLY A 1 113 ? 38.982 30.462 17.986 1.00 25.82 105 GLY A C 1
ATOM 878 O O . GLY A 1 113 ? 39.204 30.035 16.851 1.00 27.51 105 GLY A O 1
ATOM 879 N N . ALA A 1 114 ? 39.770 31.356 18.593 1.00 26.92 106 ALA A N 1
ATOM 880 C CA . ALA A 1 114 ? 40.913 31.976 17.908 1.00 28.56 106 ALA A CA 1
ATOM 881 C C . ALA A 1 114 ? 41.952 30.977 17.388 1.00 29.28 106 ALA A C 1
ATOM 882 O O . ALA A 1 114 ? 42.489 31.163 16.302 1.00 31.96 106 ALA A O 1
ATOM 884 N N . GLU A 1 115 ? 42.220 29.926 18.163 1.00 27.28 107 GLU A N 1
ATOM 885 C CA . GLU A 1 115 ? 43.170 28.879 17.759 1.00 27.83 107 GLU A CA 1
ATOM 886 C C . GLU A 1 115 ? 42.518 27.503 17.652 1.00 26.63 107 GLU A C 1
ATOM 887 O O . GLU A 1 115 ? 41.957 27.006 18.630 1.00 26.14 107 GLU A O 1
ATOM 893 N N . ASN A 1 116 ? 42.604 26.861 16.478 1.00 22.45 108 ASN A N 1
ATOM 894 C CA . ASN A 1 116 ? 42.001 25.536 16.341 1.00 22.34 108 ASN A CA 1
ATOM 895 C C . ASN A 1 116 ? 42.597 24.474 17.254 1.00 21.76 108 ASN A C 1
ATOM 896 O O . ASN A 1 116 ? 41.892 23.611 17.732 1.00 27.26 108 ASN A O 1
ATOM 901 N N . PHE A 1 117 ? 43.900 24.550 17.503 1.00 24.72 109 PHE A N 1
ATOM 902 C CA . PHE A 1 117 ? 44.553 23.522 18.308 1.00 26.48 109 PHE A CA 1
ATOM 903 C C . PHE A 1 117 ? 44.237 23.674 19.809 1.00 30.03 109 PHE A C 1
ATOM 904 O O . PHE A 1 117 ? 44.376 22.715 20.580 1.00 32.47 109 PHE A O 1
ATOM 912 N N . LEU A 1 118 ? 43.808 24.872 20.205 1.00 29.63 110 LEU A N 1
ATOM 913 C CA . LEU A 1 118 ? 43.614 25.199 21.618 1.00 30.12 110 LEU A CA 1
ATOM 914 C C . LEU A 1 118 ? 42.150 25.316 22.033 1.00 29.39 110 LEU A C 1
ATOM 915 O O . LEU A 1 118 ? 41.752 24.739 23.026 1.00 32.18 110 LEU A O 1
ATOM 920 N N . GLU A 1 119 ? 41.355 26.072 21.277 1.00 28.18 111 GLU A N 1
ATOM 921 C CA . GLU A 1 119 ? 39.999 26.372 21.691 1.00 29.45 111 GLU A CA 1
ATOM 922 C C . GLU A 1 119 ? 38.981 25.618 20.859 1.00 29.49 111 GLU A C 1
ATOM 923 O O . GLU A 1 119 ? 38.240 26.230 20.086 1.00 31.04 111 GLU A O 1
ATOM 929 N N . ASP A 1 120 ? 38.940 24.298 21.019 1.00 30.97 112 ASP A N 1
ATOM 930 C CA . ASP A 1 120 ? 37.995 23.471 20.273 1.00 32.26 112 ASP A CA 1
ATOM 931 C C . ASP A 1 120 ? 36.657 23.278 20.988 1.00 32.51 112 ASP A C 1
ATOM 932 O O . ASP A 1 120 ? 36.579 22.651 22.050 1.00 34.45 112 ASP A O 1
ATOM 941 N N . PHE A 1 121 ? 35.598 23.800 20.379 1.00 25.63 113 PHE A N 1
ATOM 942 C CA . PHE A 1 121 ? 34.245 23.633 20.899 1.00 25.16 113 PHE A CA 1
ATOM 943 C C . PHE A 1 121 ? 33.593 22.327 20.434 1.00 28.39 113 PHE A C 1
ATOM 944 O O . PHE A 1 121 ? 32.840 21.694 21.191 1.00 29.95 113 PHE A O 1
ATOM 952 N N . TYR A 1 122 ? 33.884 21.941 19.188 1.00 24.59 114 TYR A N 1
ATOM 953 C CA . TYR A 1 122 ? 33.366 20.715 18.593 1.00 23.94 114 TYR A CA 1
ATOM 954 C C . TYR A 1 122 ? 34.427 20.160 17.657 1.00 24.14 114 TYR A C 1
ATOM 955 O O . TYR A 1 122 ? 35.039 20.908 16.879 1.00 21.94 114 TYR A O 1
ATOM 964 N N . ASN A 1 123 ? 34.655 18.855 17.762 1.00 24.64 115 ASN A N 1
ATOM 965 C CA . ASN A 1 123 ? 35.521 18.101 16.862 1.00 24.86 115 ASN A CA 1
ATOM 966 C C . ASN A 1 123 ? 34.730 16.875 16.439 1.00 26.30 115 ASN A C 1
ATOM 967 O O . ASN A 1 123 ? 34.341 16.072 17.292 1.00 26.85 115 ASN A O 1
ATOM 972 N N . PHE A 1 124 ? 34.481 16.732 15.136 1.00 25.35 116 PHE A N 1
ATOM 973 C CA . PHE A 1 124 ? 33.609 15.653 14.628 1.00 25.80 116 PHE A CA 1
ATOM 974 C C . PHE A 1 124 ? 34.165 14.252 14.902 1.00 28.73 116 PHE A C 1
ATOM 975 O O . PHE A 1 124 ? 33.422 13.265 14.855 1.00 29.20 116 PHE A O 1
ATOM 983 N N . GLU A 1 125 ? 35.473 14.164 15.134 1.00 31.22 117 GLU A N 1
ATOM 984 C CA . GLU A 1 125 ? 36.112 12.877 15.421 1.00 33.17 117 GLU A CA 1
ATOM 985 C C . GLU A 1 125 ? 35.784 12.372 16.822 1.00 36.11 117 GLU A C 1
ATOM 986 O O . GLU A 1 125 ? 35.827 11.163 17.079 1.00 36.31 117 GLU A O 1
ATOM 992 N N . HIS A 1 126 ? 35.478 13.301 17.720 1.00 34.92 118 HIS A N 1
ATOM 993 C CA . HIS A 1 126 ? 34.934 12.960 19.030 1.00 36.91 118 HIS A CA 1
ATOM 994 C C . HIS A 1 126 ? 33.750 13.869 19.362 1.00 34.40 118 HIS A C 1
ATOM 995 O O . HIS A 1 126 ? 33.863 14.770 20.191 1.00 33.33 118 HIS A O 1
ATOM 1002 N N . PRO A 1 127 ? 32.603 13.629 18.699 1.00 35.70 119 PRO A N 1
ATOM 1003 C CA . PRO A 1 127 ? 31.488 14.575 18.738 1.00 37.19 119 PRO A CA 1
ATOM 1004 C C . PRO A 1 127 ? 30.803 14.670 20.097 1.00 38.81 119 PRO A C 1
ATOM 1005 O O . PRO A 1 127 ? 30.719 13.684 20.836 1.00 39.82 119 PRO A O 1
ATOM 1009 N N . ILE A 1 128 ? 30.352 15.871 20.426 1.00 40.06 120 ILE A N 1
ATOM 1010 C CA . ILE A 1 128 ? 29.505 16.091 21.589 1.00 39.75 120 ILE A CA 1
ATOM 1011 C C . ILE A 1 128 ? 28.203 16.726 21.108 1.00 41.18 120 ILE A C 1
ATOM 1012 O O . ILE A 1 128 ? 28.082 17.086 19.930 1.00 40.67 120 ILE A O 1
ATOM 1017 N N . SER A 1 129 ? 27.226 16.842 22.004 1.00 40.28 121 SER A N 1
ATOM 1018 C CA . SER A 1 129 ? 25.919 17.388 21.646 1.00 40.55 121 SER A CA 1
ATOM 1019 C C . SER A 1 129 ? 26.020 18.875 21.341 1.00 39.31 121 SER A C 1
ATOM 1020 O O . SER A 1 129 ? 26.913 19.557 21.845 1.00 38.36 121 SER A O 1
ATOM 1023 N N . GLY A 1 130 ? 25.092 19.369 20.524 1.00 40.55 122 GLY A N 1
ATOM 1024 C CA . GLY A 1 130 ? 25.004 20.800 20.209 1.00 39.93 122 GLY A CA 1
ATOM 1025 C C . GLY A 1 130 ? 24.748 21.696 21.416 1.00 39.38 122 GLY A C 1
ATOM 1026 O O . GLY A 1 130 ? 25.205 22.846 21.447 1.00 38.64 122 GLY A O 1
ATOM 1027 N N . ASP A 1 131 ? 24.002 21.181 22.398 1.00 40.81 123 ASP A N 1
ATOM 1028 C CA . ASP A 1 131 ? 23.747 21.907 23.649 1.00 41.07 123 ASP A CA 1
ATOM 1029 C C . ASP A 1 131 ? 25.043 22.127 24.421 1.00 39.65 123 ASP A C 1
ATOM 1030 O O . ASP A 1 131 ? 25.288 23.221 24.934 1.00 39.31 123 ASP A O 1
ATOM 1039 N N . GLU A 1 132 ? 25.868 21.081 24.495 1.00 37.54 124 GLU A N 1
ATOM 1040 C CA . GLU A 1 132 ? 27.149 21.153 25.189 1.00 38.84 124 GLU A CA 1
ATOM 1041 C C . GLU A 1 132 ? 28.107 22.097 24.465 1.00 35.36 124 GLU A C 1
ATOM 1042 O O . GLU A 1 132 ? 28.810 22.877 25.097 1.00 34.84 124 GLU A O 1
ATOM 1048 N N . VAL A 1 133 ? 28.116 22.028 23.135 1.00 33.42 125 VAL A N 1
ATOM 1049 C CA . VAL A 1 133 ? 28.903 22.964 22.330 1.00 29.66 125 VAL A CA 1
ATOM 1050 C C . VAL A 1 133 ? 28.515 24.416 22.625 1.00 28.48 125 VAL A C 1
ATOM 1051 O O . VAL A 1 133 ? 29.380 25.254 22.840 1.00 27.97 125 VAL A O 1
ATOM 1055 N N . TRP A 1 134 ? 27.212 24.713 22.636 1.00 30.22 126 TRP A N 1
ATOM 1056 C CA . TRP A 1 134 ? 26.733 26.061 22.932 1.00 33.01 126 TRP A CA 1
ATOM 1057 C C . TRP A 1 134 ? 27.121 26.527 24.351 1.00 32.81 126 TRP A C 1
ATOM 1058 O O . TRP A 1 134 ? 27.550 27.668 24.541 1.00 32.48 126 TRP A O 1
ATOM 1069 N N . ASP A 1 135 ? 26.966 25.637 25.328 1.00 35.94 127 ASP A N 1
ATOM 1070 C CA . ASP A 1 135 ? 27.389 25.909 26.706 1.00 36.77 127 ASP A CA 1
ATOM 1071 C C . ASP A 1 135 ? 28.869 26.276 26.776 1.00 37.14 127 ASP A C 1
ATOM 1072 O O . ASP A 1 135 ? 29.236 27.238 27.455 1.00 36.45 127 ASP A O 1
ATOM 1077 N N . ARG A 1 136 ? 29.711 25.523 26.064 1.00 35.31 128 ARG A N 1
ATOM 1078 C CA . ARG A 1 136 ? 31.156 25.802 26.035 1.00 36.91 128 ARG A CA 1
ATOM 1079 C C . ARG A 1 136 ? 31.451 27.173 25.427 1.00 34.20 128 ARG A C 1
ATOM 1080 O O . ARG A 1 136 ? 32.323 27.887 25.906 1.00 35.60 128 ARG A O 1
ATOM 1088 N N . ILE A 1 137 ? 30.723 27.534 24.367 1.00 30.86 129 ILE A N 1
ATOM 1089 C CA . ILE A 1 137 ? 30.860 28.849 23.740 1.00 28.13 129 ILE A CA 1
ATOM 1090 C C . ILE A 1 137 ? 30.431 29.992 24.690 1.00 28.18 129 ILE A C 1
ATOM 1091 O O . ILE A 1 137 ? 31.155 30.986 24.855 1.00 29.50 129 ILE A O 1
ATOM 1096 N N . VAL A 1 138 ? 29.249 29.839 25.293 1.00 30.36 130 VAL A N 1
ATOM 1097 C CA . VAL A 1 138 ? 28.705 30.819 26.255 1.00 34.60 130 VAL A CA 1
ATOM 1098 C C . VAL A 1 138 ? 29.675 31.067 27.418 1.00 32.98 130 VAL A C 1
ATOM 1099 O O . VAL A 1 138 ? 29.908 32.213 27.799 1.00 35.48 130 VAL A O 1
ATOM 1103 N N . ASN A 1 139 ? 30.260 29.986 27.935 1.00 34.10 131 ASN A N 1
ATOM 1104 C CA . ASN A 1 139 ? 31.186 30.037 29.082 1.00 33.61 131 ASN A CA 1
ATOM 1105 C C . ASN A 1 139 ? 32.649 30.345 28.727 1.00 34.33 131 ASN A C 1
ATOM 1106 O O . ASN A 1 139 ? 33.525 30.335 29.604 1.00 34.31 131 ASN A O 1
ATOM 1111 N N . SER A 1 140 ? 32.913 30.631 27.453 1.00 32.19 132 SER A N 1
ATOM 1112 C CA . SER A 1 140 ? 34.280 30.862 26.976 1.00 33.27 132 SER A CA 1
ATOM 1113 C C . SER A 1 140 ? 34.669 32.340 26.989 1.00 33.70 132 SER A C 1
ATOM 1114 O O . SER A 1 140 ? 33.841 33.208 27.277 1.00 34.77 132 SER A O 1
ATOM 1117 N N . ASP A 1 141 ? 35.934 32.606 26.668 1.00 33.27 133 ASP A N 1
ATOM 1118 C CA . ASP A 1 141 ? 36.458 33.964 26.523 1.00 35.97 133 ASP A CA 1
ATOM 1119 C C . ASP A 1 141 ? 36.652 34.330 25.036 1.00 35.81 133 ASP A C 1
ATOM 1120 O O . ASP A 1 141 ? 37.424 35.234 24.705 1.00 35.63 133 ASP A O 1
ATOM 1125 N N . GLU A 1 142 ? 35.948 33.628 24.147 1.00 33.68 134 GLU A N 1
ATOM 1126 C CA . GLU A 1 142 ? 36.176 33.783 22.704 1.00 33.90 134 GLU A CA 1
ATOM 1127 C C . GLU A 1 142 ? 35.062 34.608 22.042 1.00 34.54 134 GLU A C 1
ATOM 1128 O O . GLU A 1 142 ? 33.880 34.295 22.194 1.00 39.44 134 GLU A O 1
ATOM 1134 N N . GLU A 1 143 ? 35.447 35.670 21.334 1.00 33.40 135 GLU A N 1
ATOM 1135 C CA . GLU A 1 143 ? 34.487 36.553 20.664 1.00 33.31 135 GLU A CA 1
ATOM 1136 C C . GLU A 1 143 ? 34.093 36.060 19.260 1.00 30.49 135 GLU A C 1
ATOM 1137 O O . GLU A 1 143 ? 32.925 36.144 18.884 1.00 32.14 135 GLU A O 1
ATOM 1151 N N . ILE A 1 145 ? 33.763 32.941 16.593 1.00 20.77 137 ILE A N 1
ATOM 1152 C CA . ILE A 1 145 ? 33.647 31.486 16.558 1.00 16.89 137 ILE A CA 1
ATOM 1153 C C . ILE A 1 145 ? 33.757 31.034 15.108 1.00 20.43 137 ILE A C 1
ATOM 1154 O O . ILE A 1 145 ? 33.027 31.536 14.253 1.00 19.61 137 ILE A O 1
ATOM 1159 N N . ASN A 1 146 ? 34.668 30.095 14.855 1.00 17.20 138 ASN A N 1
ATOM 1160 C CA . ASN A 1 146 ? 34.936 29.577 13.518 1.00 18.54 138 ASN A CA 1
ATOM 1161 C C . ASN A 1 146 ? 34.277 28.233 13.302 1.00 16.16 138 ASN A C 1
ATOM 1162 O O . ASN A 1 146 ? 34.290 27.360 14.192 1.00 17.24 138 ASN A O 1
ATOM 1167 N N . PHE A 1 147 ? 33.715 28.046 12.095 1.00 15.17 139 PHE A N 1
ATOM 1168 C CA . PHE A 1 147 ? 33.071 26.805 11.688 1.00 15.54 139 PHE A CA 1
ATOM 1169 C C . PHE A 1 147 ? 33.808 26.350 10.445 1.00 16.01 139 PHE A C 1
ATOM 1170 O O . PHE A 1 147 ? 33.735 27.019 9.419 1.00 15.94 139 PHE A O 1
ATOM 1178 N N . GLU A 1 148 ? 34.569 25.262 10.567 1.00 15.95 140 GLU A N 1
ATOM 1179 C CA . GLU A 1 148 ? 35.402 24.738 9.477 1.00 16.39 140 GLU A CA 1
ATOM 1180 C C . GLU A 1 148 ? 34.874 23.385 8.997 1.00 15.20 140 GLU A C 1
ATOM 1181 O O . GLU A 1 148 ? 34.595 22.498 9.803 1.00 18.03 140 GLU A O 1
ATOM 1187 N N . VAL A 1 149 ? 34.724 23.240 7.680 1.00 15.48 141 VAL A N 1
ATOM 1188 C CA . VAL A 1 149 ? 34.343 21.966 7.087 1.00 15.89 141 VAL A CA 1
ATOM 1189 C C . VAL A 1 149 ? 35.496 21.490 6.189 1.00 14.27 141 VAL A C 1
ATOM 1190 O O . VAL A 1 149 ? 35.979 22.263 5.347 1.00 14.79 141 VAL A O 1
ATOM 1194 N N . ASP A 1 150 ? 35.929 20.241 6.393 1.00 16.77 142 ASP A N 1
ATOM 1195 C CA . ASP A 1 150 ? 37.028 19.623 5.620 1.00 18.55 142 ASP A CA 1
ATOM 1196 C C . ASP A 1 150 ? 36.471 18.607 4.613 1.00 19.29 142 ASP A C 1
ATOM 1197 O O . ASP A 1 150 ? 35.503 17.888 4.919 1.00 18.77 142 ASP A O 1
ATOM 1202 N N . LEU A 1 151 ? 37.044 18.558 3.413 1.00 20.83 143 LEU A N 1
ATOM 1203 C CA . LEU A 1 151 ? 36.401 17.833 2.298 1.00 21.31 143 LEU A CA 1
ATOM 1204 C C . LEU A 1 151 ? 37.252 16.873 1.465 1.00 24.75 143 LEU A C 1
ATOM 1205 O O . LEU A 1 151 ? 36.804 16.435 0.394 1.00 25.66 143 LEU A O 1
ATOM 1210 N N . GLY A 1 152 ? 38.456 16.551 1.908 1.00 22.24 144 GLY A N 1
ATOM 1211 C CA . GLY A 1 152 ? 39.373 15.831 0.994 1.00 25.01 144 GLY A CA 1
ATOM 1212 C C . GLY A 1 152 ? 39.502 16.568 -0.344 1.00 22.41 144 GLY A C 1
ATOM 1213 O O . GLY A 1 152 ? 39.218 17.764 -0.429 1.00 25.49 144 GLY A O 1
ATOM 1214 N N . PHE A 1 153 ? 39.904 15.861 -1.406 1.00 20.66 145 PHE A N 1
ATOM 1215 C CA . PHE A 1 153 ? 40.148 16.531 -2.688 1.00 19.49 145 PHE A CA 1
ATOM 1216 C C . PHE A 1 153 ? 38.968 16.426 -3.648 1.00 22.34 145 PHE A C 1
ATOM 1217 O O . PHE A 1 153 ? 39.127 16.133 -4.848 1.00 23.48 145 PHE A O 1
ATOM 1225 N N . ASP A 1 154 ? 37.782 16.663 -3.094 1.00 20.77 146 ASP A N 1
ATOM 1226 C CA . ASP A 1 154 ? 36.528 16.521 -3.850 1.00 21.71 146 ASP A CA 1
ATOM 1227 C C . ASP A 1 154 ? 36.026 17.903 -4.250 1.00 18.58 146 ASP A C 1
ATOM 1228 O O . ASP A 1 154 ? 35.405 18.622 -3.449 1.00 19.85 146 ASP A O 1
ATOM 1233 N N . LYS A 1 155 ? 36.287 18.266 -5.502 1.00 21.17 147 LYS A N 1
ATOM 1234 C CA . LYS A 1 155 ? 35.900 19.579 -6.054 1.00 21.10 147 LYS A CA 1
ATOM 1235 C C . LYS A 1 155 ? 34.386 19.799 -6.053 1.00 20.28 147 LYS A C 1
ATOM 1236 O O . LYS A 1 155 ? 33.900 20.856 -5.657 1.00 21.52 147 LYS A O 1
ATOM 1242 N N . GLU A 1 156 ? 33.631 18.779 -6.444 1.00 20.81 148 GLU A N 1
ATOM 1243 C CA . GLU A 1 156 ? 32.164 18.880 -6.418 1.00 19.18 148 GLU A CA 1
ATOM 1244 C C . GLU A 1 156 ? 31.666 19.209 -5.022 1.00 20.90 148 GLU A C 1
ATOM 1245 O O . GLU A 1 156 ? 30.754 20.023 -4.861 1.00 20.03 148 GLU A O 1
ATOM 1251 N N . GLU A 1 157 ? 32.274 18.564 -4.014 1.00 19.12 149 GLU A N 1
ATOM 1252 C CA . GLU A 1 157 ? 31.852 18.751 -2.628 1.00 20.22 149 GLU A CA 1
ATOM 1253 C C . GLU A 1 157 ? 32.235 20.110 -2.086 1.00 18.21 149 GLU A C 1
ATOM 1254 O O . GLU A 1 157 ? 31.486 20.701 -1.326 1.00 18.86 149 GLU A O 1
ATOM 1260 N N . VAL A 1 158 ? 33.402 20.642 -2.456 1.00 17.13 150 VAL A N 1
ATOM 1261 C CA . VAL A 1 158 ? 33.685 21.993 -1.944 1.00 20.49 150 VAL A CA 1
ATOM 1262 C C . VAL A 1 158 ? 32.653 23.007 -2.411 1.00 19.72 150 VAL A C 1
ATOM 1263 O O . VAL A 1 158 ? 32.146 23.809 -1.607 1.00 20.54 150 VAL A O 1
ATOM 1267 N N . LYS A 1 159 ? 32.302 22.941 -3.700 1.00 19.56 151 LYS A N 1
ATOM 1268 C CA . LYS A 1 159 ? 31.283 23.821 -4.254 1.00 21.02 151 LYS A CA 1
ATOM 1269 C C . LYS A 1 159 ? 29.926 23.593 -3.578 1.00 18.81 151 LYS A C 1
ATOM 1270 O O . LYS A 1 159 ? 29.279 24.536 -3.146 1.00 20.06 151 LYS A O 1
ATOM 1276 N N . ARG A 1 160 ? 29.508 22.330 -3.462 1.00 17.03 152 ARG A N 1
ATOM 1277 C CA . ARG A 1 160 ? 28.191 22.052 -2.875 1.00 16.95 152 ARG A CA 1
ATOM 1278 C C . ARG A 1 160 ? 28.091 22.386 -1.390 1.00 16.97 152 ARG A C 1
ATOM 1279 O O . ARG A 1 160 ? 27.081 22.923 -0.930 1.00 16.73 152 ARG A O 1
ATOM 1287 N N . GLU A 1 161 ? 29.144 22.074 -0.630 1.00 15.46 153 GLU A N 1
ATOM 1288 C CA . GLU A 1 161 ? 29.110 22.334 0.805 1.00 16.16 153 GLU A CA 1
ATOM 1289 C C . GLU A 1 161 ? 29.194 23.820 1.155 1.00 16.35 153 GLU A C 1
ATOM 1290 O O . GLU A 1 161 ? 28.546 24.257 2.102 1.00 16.11 153 GLU A O 1
ATOM 1296 N N . ILE A 1 162 ? 29.995 24.591 0.404 1.00 16.89 154 ILE A N 1
ATOM 1297 C CA . ILE A 1 162 ? 29.985 26.054 0.588 1.00 17.71 154 ILE A CA 1
ATOM 1298 C C . ILE A 1 162 ? 28.581 26.583 0.331 1.00 16.81 154 ILE A C 1
ATOM 1299 O O . ILE A 1 162 ? 28.074 27.405 1.092 1.00 19.28 154 ILE A O 1
ATOM 1304 N N . LYS A 1 163 ? 27.940 26.071 -0.716 1.00 17.83 155 LYS A N 1
ATOM 1305 C CA . LYS A 1 163 ? 26.579 26.501 -1.056 1.00 20.09 155 LYS A CA 1
ATOM 1306 C C . LYS A 1 163 ? 25.612 26.172 0.092 1.00 18.78 155 LYS A C 1
ATOM 1307 O O . LYS A 1 163 ? 24.834 27.025 0.526 1.00 18.74 155 LYS A O 1
ATOM 1313 N N . ARG A 1 164 ? 25.664 24.934 0.586 1.00 16.30 156 ARG A N 1
ATOM 1314 C CA . ARG A 1 164 ? 24.826 24.521 1.721 1.00 16.90 156 ARG A CA 1
ATOM 1315 C C . ARG A 1 164 ? 25.113 25.370 2.968 1.00 18.24 156 ARG A C 1
ATOM 1316 O O . ARG A 1 164 ? 24.204 25.744 3.697 1.00 17.74 156 ARG A O 1
ATOM 1324 N N . PHE A 1 165 ? 26.390 25.685 3.199 1.00 16.67 157 PHE A N 1
ATOM 1325 C CA . PHE A 1 165 ? 26.721 26.490 4.339 1.00 15.21 157 PHE A CA 1
ATOM 1326 C C . PHE A 1 165 ? 26.149 27.902 4.225 1.00 16.29 157 PHE A C 1
ATOM 1327 O O . PHE A 1 165 ? 25.556 28.438 5.181 1.00 17.14 157 PHE A O 1
ATOM 1335 N N . ILE A 1 166 ? 26.321 28.502 3.049 1.00 18.21 158 ILE A N 1
ATOM 1336 C CA . ILE A 1 166 ? 25.812 29.863 2.810 1.00 17.21 158 ILE A CA 1
ATOM 1337 C C . ILE A 1 166 ? 24.283 29.901 2.983 1.00 17.52 158 ILE A C 1
ATOM 1338 O O . ILE A 1 166 ? 23.755 30.809 3.628 1.00 20.13 158 ILE A O 1
ATOM 1343 N N . GLU A 1 167 ? 23.607 28.883 2.477 1.00 19.25 159 GLU A N 1
ATOM 1344 C CA . GLU A 1 167 ? 22.140 28.805 2.566 1.00 19.87 159 GLU A CA 1
ATOM 1345 C C . GLU A 1 167 ? 21.695 28.665 4.036 1.00 20.03 159 GLU A C 1
ATOM 1346 O O . GLU A 1 167 ? 20.743 29.320 4.470 1.00 22.63 159 GLU A O 1
ATOM 1352 N N . LEU A 1 168 ? 22.416 27.853 4.812 1.00 18.59 160 LEU A N 1
ATOM 1353 C CA . LEU A 1 168 ? 22.108 27.720 6.235 1.00 18.93 160 LEU A CA 1
ATOM 1354 C C . LEU A 1 168 ? 22.353 29.053 6.956 1.00 18.46 160 LEU A C 1
ATOM 1355 O O . LEU A 1 168 ? 21.532 29.501 7.759 1.00 20.03 160 LEU A O 1
ATOM 1360 N N . ALA A 1 169 ? 23.493 29.682 6.668 1.00 17.71 161 ALA A N 1
ATOM 1361 C CA . ALA A 1 169 ? 23.830 30.982 7.245 1.00 18.61 161 ALA A CA 1
ATOM 1362 C C . ALA A 1 169 ? 22.800 32.063 6.928 1.00 19.17 161 ALA A C 1
ATOM 1363 O O . ALA A 1 169 ? 22.470 32.852 7.798 1.00 19.33 161 ALA A O 1
ATOM 1365 N N . ARG A 1 170 ? 22.300 32.072 5.685 1.00 21.57 162 ARG A N 1
ATOM 1366 C CA . ARG A 1 170 ? 21.240 33.012 5.278 1.00 24.15 162 ARG A CA 1
ATOM 1367 C C . ARG A 1 170 ? 19.999 32.883 6.170 1.00 22.56 162 ARG A C 1
ATOM 1368 O O . ARG A 1 170 ? 19.390 33.892 6.548 1.00 23.80 162 ARG A O 1
ATOM 1376 N N . ARG A 1 171 ? 19.639 31.649 6.522 1.00 25.21 163 ARG A N 1
ATOM 1377 C CA . ARG A 1 171 ? 18.481 31.387 7.398 1.00 26.96 163 ARG A CA 1
ATOM 1378 C C . ARG A 1 171 ? 18.598 32.065 8.766 1.00 27.33 163 ARG A C 1
ATOM 1379 O O . ARG A 1 171 ? 17.583 32.410 9.386 1.00 28.96 163 ARG A O 1
ATOM 1387 N N . TYR A 1 172 ? 19.837 32.242 9.231 1.00 22.38 164 TYR A N 1
ATOM 1388 C CA . TYR A 1 172 ? 20.114 32.889 10.502 1.00 21.52 164 TYR A CA 1
ATOM 1389 C C . TYR A 1 172 ? 20.624 34.326 10.367 1.00 22.15 164 TYR A C 1
ATOM 1390 O O . TYR A 1 172 ? 21.110 34.909 11.346 1.00 22.55 164 TYR A O 1
ATOM 1399 N N . ASN A 1 173 ? 20.511 34.891 9.157 1.00 22.42 165 ASN A N 1
ATOM 1400 C CA . ASN A 1 173 ? 20.910 36.271 8.892 1.00 21.77 165 ASN A CA 1
ATOM 1401 C C . ASN A 1 173 ? 22.404 36.510 9.104 1.00 20.53 165 ASN A C 1
ATOM 1402 O O . ASN A 1 173 ? 22.836 37.615 9.463 1.00 21.79 165 ASN A O 1
ATOM 1407 N N . LEU A 1 174 ? 23.185 35.460 8.886 1.00 19.57 166 LEU A N 1
ATOM 1408 C CA . LEU A 1 174 ? 24.641 35.511 9.068 1.00 20.16 166 LEU A CA 1
ATOM 1409 C C . LEU A 1 174 ? 25.402 35.818 7.775 1.00 22.55 166 LEU A C 1
ATOM 1410 O O . LEU A 1 174 ? 26.500 36.411 7.822 1.00 22.63 166 LEU A O 1
ATOM 1415 N N . LEU A 1 175 ? 24.836 35.397 6.633 1.00 19.26 167 LEU A N 1
ATOM 1416 C CA . LEU A 1 175 ? 25.452 35.639 5.327 1.00 20.35 167 LEU A CA 1
ATOM 1417 C C . LEU A 1 175 ? 24.418 35.984 4.279 1.00 22.80 167 LEU A C 1
ATOM 1418 O O . LEU A 1 175 ? 23.230 36.080 4.581 1.00 23.58 167 LEU A O 1
#

B-factor: mean 27.21, std 9.44, range [10.32, 89.9]

CATH classification: 3.30.930.10

Organism: Pyrococcus furiosus (strain ATCC 43587 / DSM 3638 / JCM 8422 / Vc1) (NCBI:txid186497)

Solvent-accessible surface area: 8861 Å² total

Secondary structure (DSSP, 8-state):
-HHHHHHHHHHHHHHHHHHHHHHHHSTTSEE---EEE-S--EEETTEEE----EEEEEEETTEEEEEETTEEEEEEE--GGG--HHHHHHHHHH-SEEEEESS-TTT-EEEETTS---HHHHHHHHHTSS---EEEEE-TT-HHHHHHHHHHHHHHHHHTT--

Foldseek 3Di:
DVVVVVLVCLQVVLVQVVLVVCCVVVPVKDKFHKDWDAFAWDQDPNATDTGGTWIWIDTPPAKIWGADSQAIKMKGDDFLVLDDLVLLQVLLVQAQQKWKAAPHRRPGTLAGNVDGDHSVSSNVSSVPDPGSMMIMGGDGHDSVCVVVVVVVVVVSCVVSVND

Radius of gyration: 15.62 Å; Cα contacts (8 Å, |Δi|>4): 246; chains: 1; bounding box: 41×28×40 Å